Protein AF-A0A0C3MLR9-F1 (afdb_monomer_lite)

Structure (mmCIF, N/CA/C/O backbone):
data_AF-A0A0C3MLR9-F1
#
_entry.id   AF-A0A0C3MLR9-F1
#
loop_
_atom_site.group_PDB
_atom_site.id
_atom_site.type_symbol
_atom_site.label_atom_id
_atom_site.label_alt_id
_atom_site.label_comp_id
_atom_site.label_asym_id
_atom_site.label_entity_id
_atom_site.label_seq_id
_atom_site.pdbx_PDB_ins_code
_atom_site.Cartn_x
_atom_site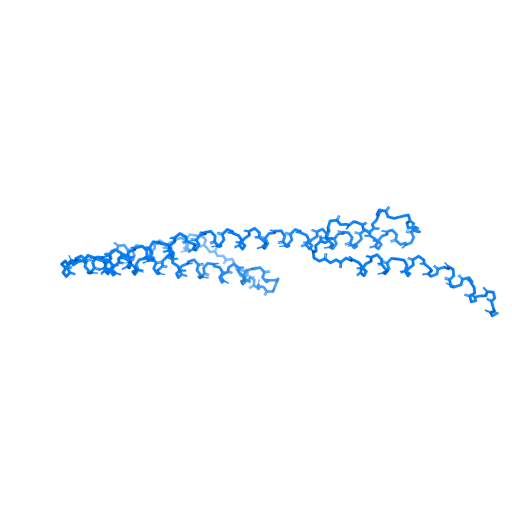.Cartn_y
_atom_site.Cartn_z
_atom_site.occupancy
_atom_site.B_iso_or_equiv
_atom_site.auth_seq_id
_atom_site.auth_comp_id
_atom_site.auth_asym_id
_atom_site.auth_atom_id
_atom_site.pdbx_PDB_model_num
ATOM 1 N N . VAL A 1 1 ? 28.354 -15.844 -48.750 1.00 67.31 1 VAL A N 1
ATOM 2 C CA . VAL A 1 1 ? 27.636 -16.551 -47.660 1.00 67.31 1 VAL A CA 1
ATOM 3 C C . VAL A 1 1 ? 28.394 -16.501 -46.331 1.00 67.31 1 VAL A C 1
ATOM 5 O O . VAL A 1 1 ? 27.843 -15.985 -45.369 1.00 67.31 1 VAL A O 1
ATOM 8 N N . ALA A 1 2 ? 29.658 -16.942 -46.254 1.00 75.38 2 ALA A N 1
ATOM 9 C CA . ALA A 1 2 ? 30.430 -16.886 -44.999 1.00 75.38 2 ALA A CA 1
ATOM 10 C C . ALA A 1 2 ? 30.696 -15.448 -44.490 1.00 75.38 2 ALA A C 1
ATOM 12 O O . ALA A 1 2 ? 30.505 -15.163 -43.311 1.00 75.38 2 ALA A O 1
ATOM 13 N N . MET A 1 3 ? 31.051 -14.516 -45.386 1.00 74.06 3 MET A N 1
ATOM 14 C CA . MET A 1 3 ? 31.247 -13.092 -45.051 1.00 74.06 3 MET A CA 1
ATOM 15 C C . MET A 1 3 ? 29.960 -12.401 -44.573 1.00 74.06 3 MET A C 1
ATOM 17 O O . MET A 1 3 ? 29.964 -11.715 -43.557 1.00 74.06 3 MET A O 1
ATOM 21 N N . SER A 1 4 ? 28.840 -12.634 -45.260 1.00 75.19 4 SER A N 1
ATOM 22 C CA . SER A 1 4 ? 27.525 -12.094 -44.889 1.00 75.19 4 SER A CA 1
ATOM 23 C C . SER A 1 4 ? 27.039 -12.629 -43.536 1.00 75.19 4 SER A C 1
ATOM 25 O O . SER A 1 4 ? 26.488 -11.876 -42.739 1.00 75.19 4 SER A O 1
ATOM 27 N N . TYR A 1 5 ? 27.322 -13.899 -43.230 1.00 81.12 5 TYR A N 1
ATOM 28 C CA . TYR A 1 5 ? 27.036 -14.493 -41.922 1.00 81.12 5 TYR A CA 1
ATOM 29 C C . TYR A 1 5 ? 27.886 -13.876 -40.797 1.00 81.12 5 TYR A C 1
ATOM 31 O O . TYR A 1 5 ? 27.368 -13.557 -39.728 1.00 81.12 5 TYR A O 1
ATOM 39 N N . GLY A 1 6 ? 29.183 -13.648 -41.039 1.00 82.44 6 GLY A N 1
ATOM 40 C CA . GLY A 1 6 ? 30.077 -13.003 -40.072 1.00 82.44 6 GLY A CA 1
ATOM 41 C C . GLY A 1 6 ? 29.679 -11.559 -39.743 1.00 82.44 6 GLY A C 1
ATOM 42 O O . GLY A 1 6 ? 29.707 -11.172 -38.575 1.00 82.44 6 GLY A O 1
ATOM 43 N N . ILE A 1 7 ? 29.254 -10.787 -40.749 1.00 81.44 7 ILE A N 1
ATOM 44 C CA . ILE A 1 7 ? 28.772 -9.405 -40.583 1.00 81.44 7 ILE A CA 1
ATOM 45 C C . ILE A 1 7 ? 27.466 -9.381 -39.784 1.00 81.44 7 ILE A C 1
ATOM 47 O O . ILE A 1 7 ? 27.381 -8.652 -38.798 1.00 81.44 7 ILE A O 1
ATOM 51 N N . ALA A 1 8 ? 26.493 -10.230 -40.132 1.00 81.06 8 ALA A N 1
ATOM 52 C CA . ALA A 1 8 ? 25.231 -10.331 -39.397 1.00 81.06 8 ALA A CA 1
ATOM 53 C C . ALA A 1 8 ? 25.457 -10.715 -37.924 1.00 81.06 8 ALA A C 1
ATOM 55 O O . ALA A 1 8 ? 24.941 -10.067 -37.017 1.00 81.06 8 ALA A O 1
ATOM 56 N N . ARG A 1 9 ? 26.312 -11.711 -37.659 1.00 79.94 9 ARG A N 1
ATOM 57 C CA . ARG A 1 9 ? 26.630 -12.151 -36.292 1.00 79.94 9 ARG A CA 1
ATOM 58 C C . ARG A 1 9 ? 27.325 -11.065 -35.465 1.00 79.94 9 ARG A C 1
ATOM 60 O O . ARG A 1 9 ? 27.100 -10.974 -34.261 1.00 79.94 9 ARG A O 1
ATOM 67 N N . LYS A 1 10 ? 28.172 -10.240 -36.087 1.00 79.81 10 LYS A N 1
ATOM 68 C CA . LYS A 1 10 ? 28.851 -9.126 -35.407 1.00 79.81 10 LYS A CA 1
ATOM 69 C C . LYS A 1 10 ? 27.899 -7.947 -35.171 1.00 79.81 10 LYS A C 1
ATOM 71 O O . LYS A 1 10 ? 27.951 -7.361 -34.094 1.00 79.81 10 LYS A O 1
ATOM 76 N N . GLY A 1 11 ? 27.011 -7.666 -36.127 1.00 80.44 11 GLY A N 1
ATOM 77 C CA . GLY A 1 11 ? 25.990 -6.618 -36.043 1.00 80.44 11 GLY A CA 1
ATOM 78 C C . GLY A 1 11 ? 24.882 -6.902 -35.025 1.00 80.44 11 GLY A C 1
ATOM 79 O O . GLY A 1 11 ? 24.402 -5.976 -34.389 1.00 80.44 11 GLY A O 1
ATOM 80 N N . LEU A 1 12 ? 24.531 -8.172 -34.794 1.00 86.00 12 LEU A N 1
ATOM 81 C CA . LEU A 1 12 ? 23.514 -8.568 -33.804 1.00 86.00 12 LEU A CA 1
ATOM 82 C C . LEU A 1 12 ? 24.062 -8.727 -32.374 1.00 86.00 12 LEU A C 1
ATOM 84 O O . LEU A 1 12 ? 23.295 -8.820 -31.418 1.00 86.00 12 LEU A O 1
ATOM 88 N N . ARG A 1 13 ? 25.388 -8.729 -32.190 1.00 86.62 13 ARG A N 1
ATOM 89 C CA . ARG A 1 13 ? 26.024 -8.894 -30.871 1.00 86.62 13 ARG A CA 1
ATOM 90 C C . ARG A 1 13 ? 25.585 -7.853 -29.819 1.00 86.62 13 ARG A C 1
ATOM 92 O O . ARG A 1 13 ? 25.466 -8.240 -28.657 1.00 86.62 13 ARG A O 1
ATOM 99 N N . PRO A 1 14 ? 25.368 -6.562 -30.148 1.00 85.94 14 PRO A N 1
ATOM 100 C CA . PRO A 1 14 ? 24.825 -5.586 -29.202 1.00 85.94 14 PRO A CA 1
ATOM 101 C C . PRO A 1 14 ? 23.417 -5.944 -28.706 1.00 85.94 14 PRO A C 1
ATOM 103 O O . PRO A 1 14 ? 23.148 -5.775 -27.526 1.00 85.94 14 PRO A O 1
ATOM 106 N N . ILE A 1 15 ? 22.565 -6.531 -29.553 1.00 87.69 15 ILE A N 1
ATOM 107 C CA . ILE A 1 15 ? 21.215 -6.970 -29.160 1.00 87.69 15 ILE A CA 1
ATOM 108 C C . ILE A 1 15 ? 21.293 -8.125 -28.158 1.00 87.69 15 ILE A C 1
ATOM 110 O O . ILE 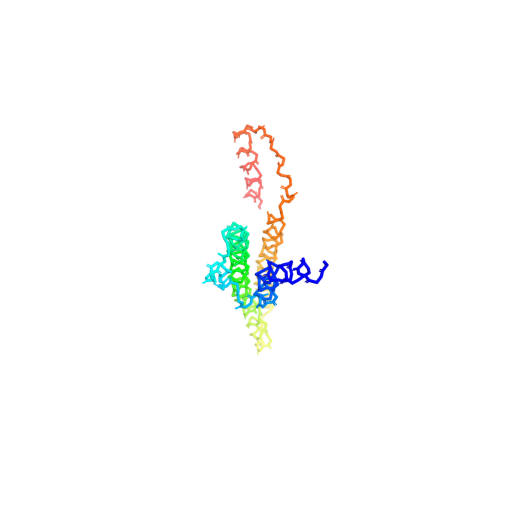A 1 15 ? 20.609 -8.106 -27.141 1.00 87.69 15 ILE A O 1
ATOM 114 N N . SER A 1 16 ? 22.166 -9.109 -28.391 1.00 87.19 16 SER A N 1
ATOM 115 C CA . SER A 1 16 ? 22.366 -10.201 -27.426 1.00 87.19 16 SER A CA 1
ATOM 116 C C . SER A 1 16 ? 22.911 -9.706 -26.084 1.00 87.19 16 SER A C 1
ATOM 118 O O . SER A 1 16 ? 22.568 -10.266 -25.049 1.00 87.19 16 SER A O 1
ATOM 120 N N . ARG A 1 17 ? 23.746 -8.655 -26.086 1.00 87.88 17 ARG A N 1
ATOM 121 C CA . ARG A 1 17 ? 24.213 -8.011 -24.849 1.00 87.88 17 ARG A CA 1
ATOM 122 C C . ARG A 1 17 ? 23.079 -7.299 -24.124 1.00 87.88 17 ARG A C 1
ATOM 124 O O . ARG A 1 17 ? 22.934 -7.497 -22.927 1.00 87.88 17 ARG A O 1
ATOM 131 N N . LEU A 1 18 ? 22.260 -6.543 -24.849 1.00 87.44 18 LEU A N 1
ATOM 132 C CA . LEU A 1 18 ? 21.084 -5.880 -24.293 1.00 87.44 18 LEU A CA 1
ATOM 133 C C . LEU A 1 18 ? 20.136 -6.893 -23.634 1.00 87.44 18 LEU A C 1
ATOM 135 O O . LEU A 1 18 ? 19.738 -6.703 -22.491 1.00 87.44 18 LEU A O 1
ATOM 139 N N . ALA A 1 19 ? 19.863 -8.011 -24.312 1.00 86.88 19 ALA A N 1
ATOM 140 C CA . ALA A 1 19 ? 19.062 -9.101 -23.760 1.00 86.88 19 ALA A CA 1
ATOM 141 C C . ALA A 1 19 ? 19.687 -9.707 -22.491 1.00 86.88 19 ALA A C 1
ATOM 143 O O . ALA A 1 19 ? 18.976 -9.958 -21.529 1.00 86.88 19 ALA A O 1
ATOM 144 N N . ALA A 1 20 ? 21.010 -9.896 -22.453 1.00 87.44 20 ALA A N 1
ATOM 145 C CA . ALA A 1 20 ? 21.700 -10.427 -21.276 1.00 87.44 20 ALA A CA 1
ATOM 146 C C . ALA A 1 20 ? 21.709 -9.455 -20.083 1.00 87.44 20 ALA A C 1
ATOM 148 O O . ALA A 1 20 ? 21.706 -9.904 -18.940 1.00 87.44 20 ALA A O 1
ATOM 149 N N . VAL A 1 21 ? 21.739 -8.141 -20.329 1.00 85.88 21 VAL A N 1
ATOM 150 C CA . VAL A 1 21 ? 21.560 -7.125 -19.276 1.00 85.88 21 VAL A CA 1
ATOM 151 C C . VAL A 1 21 ? 20.127 -7.178 -18.753 1.00 85.88 21 VAL A C 1
ATOM 153 O O . VAL A 1 21 ? 19.921 -7.177 -17.546 1.00 85.88 21 VAL A O 1
ATOM 156 N N . MET A 1 22 ? 19.144 -7.295 -19.650 1.00 84.19 22 MET A N 1
ATOM 157 C CA . MET A 1 22 ? 17.733 -7.396 -19.272 1.00 84.19 22 MET A CA 1
ATOM 158 C C . MET A 1 22 ? 17.412 -8.660 -18.474 1.00 84.19 22 MET A C 1
ATOM 160 O O . MET A 1 22 ? 16.641 -8.587 -17.527 1.00 84.19 22 MET A O 1
ATOM 164 N N . ASP A 1 23 ? 18.028 -9.792 -18.810 1.00 85.25 23 ASP A N 1
ATOM 165 C CA . ASP A 1 23 ? 17.851 -11.072 -18.108 1.00 85.25 23 ASP A CA 1
ATOM 166 C C . ASP A 1 23 ? 18.373 -11.040 -16.657 1.00 85.25 23 ASP A C 1
ATOM 168 O O . ASP A 1 23 ? 17.979 -11.846 -15.821 1.00 85.25 23 ASP A O 1
ATOM 172 N N . GLN A 1 24 ? 19.247 -10.081 -16.333 1.00 82.06 24 GLN A N 1
ATOM 173 C CA . GLN A 1 24 ? 19.772 -9.875 -14.979 1.00 82.06 24 GLN A CA 1
ATOM 174 C C . GLN A 1 24 ? 18.916 -8.927 -14.129 1.00 82.06 24 GLN A C 1
ATOM 176 O O . GLN A 1 24 ? 19.221 -8.737 -12.947 1.00 82.06 24 GLN A O 1
ATOM 181 N N . LEU A 1 25 ? 17.893 -8.301 -14.719 1.00 81.31 25 LEU A N 1
ATOM 182 C CA . LEU A 1 25 ? 16.987 -7.410 -14.006 1.00 81.31 25 LEU A CA 1
ATOM 183 C C . LEU A 1 25 ? 15.972 -8.246 -13.226 1.00 81.31 25 LEU A C 1
ATOM 185 O O . LEU A 1 25 ? 15.196 -9.011 -13.794 1.00 81.31 25 LEU A O 1
ATOM 189 N N . ASP A 1 26 ? 15.951 -8.056 -11.913 1.00 78.88 26 ASP A N 1
ATOM 190 C CA . ASP A 1 26 ? 14.956 -8.624 -11.014 1.00 78.88 26 ASP A CA 1
ATOM 191 C C . ASP A 1 26 ? 14.342 -7.521 -10.136 1.00 78.88 26 ASP A C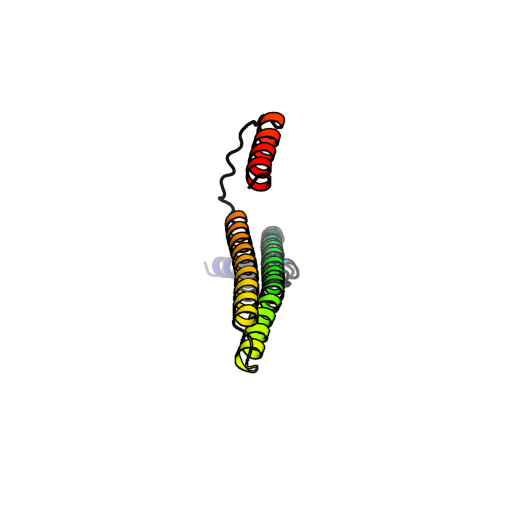 1
ATOM 193 O O . ASP A 1 26 ? 14.760 -6.361 -10.165 1.00 78.88 26 ASP A O 1
ATOM 197 N N . VAL A 1 27 ? 13.350 -7.887 -9.319 1.00 71.44 27 VAL A N 1
ATOM 198 C CA . VAL A 1 27 ? 12.685 -6.973 -8.369 1.00 71.44 27 VAL A CA 1
ATOM 199 C C . VAL A 1 27 ? 13.671 -6.306 -7.394 1.00 71.44 27 VAL A C 1
ATOM 201 O O . VAL A 1 27 ? 13.382 -5.239 -6.863 1.00 71.44 27 VAL A O 1
ATOM 204 N N . HIS A 1 28 ? 14.846 -6.896 -7.169 1.00 74.12 28 HIS A N 1
ATOM 205 C CA . HIS A 1 28 ? 15.851 -6.410 -6.222 1.00 74.12 28 HIS A CA 1
ATOM 206 C C . HIS A 1 28 ? 16.895 -5.507 -6.907 1.00 74.12 28 HIS A C 1
ATOM 208 O O . HIS A 1 28 ? 17.703 -4.873 -6.229 1.00 74.12 28 HIS A O 1
ATOM 214 N N . ARG A 1 29 ? 16.878 -5.428 -8.245 1.00 78.00 29 ARG A N 1
ATOM 215 C CA . ARG A 1 29 ? 17.838 -4.698 -9.091 1.00 78.00 29 ARG A CA 1
ATOM 216 C C . ARG A 1 29 ? 17.169 -3.707 -10.042 1.00 78.00 29 ARG A C 1
ATOM 218 O O . ARG A 1 29 ? 17.738 -3.348 -11.069 1.00 78.00 29 ARG A O 1
ATOM 225 N N . LEU A 1 30 ? 15.987 -3.214 -9.684 1.00 79.88 30 LEU A N 1
ATOM 226 C CA . LEU A 1 30 ? 15.247 -2.229 -10.483 1.00 79.88 30 LEU A CA 1
ATOM 227 C C . LEU A 1 30 ? 15.935 -0.865 -10.580 1.00 79.88 30 LEU A C 1
ATOM 229 O O . LEU A 1 30 ? 15.602 -0.088 -11.470 1.00 79.88 30 LEU A O 1
ATOM 233 N N . SER A 1 31 ? 16.897 -0.580 -9.702 1.00 79.25 31 SER A N 1
ATOM 234 C CA . SER A 1 31 ? 17.710 0.639 -9.729 1.00 79.25 31 SER A CA 1
ATOM 235 C C . SER A 1 31 ? 18.805 0.613 -10.798 1.00 79.25 31 SER A C 1
ATOM 237 O O . SER A 1 31 ? 19.326 1.670 -11.151 1.00 79.25 31 SER A O 1
ATOM 239 N N . HIS A 1 32 ? 19.142 -0.561 -11.347 1.00 81.50 32 HIS A N 1
ATOM 240 C CA . HIS A 1 32 ? 20.102 -0.661 -12.441 1.00 81.50 32 HIS A CA 1
ATOM 241 C C . HIS A 1 32 ? 19.524 -0.006 -13.700 1.00 81.50 32 HIS A C 1
ATOM 243 O O . HIS A 1 32 ? 18.343 -0.176 -14.017 1.00 81.50 32 HIS A O 1
ATOM 249 N N . ARG A 1 33 ? 20.349 0.745 -14.431 1.00 83.94 33 ARG A N 1
ATOM 250 C CA . ARG A 1 33 ? 19.940 1.411 -15.671 1.00 83.94 33 ARG A CA 1
ATOM 251 C C . ARG A 1 33 ? 20.608 0.743 -16.862 1.00 83.94 33 ARG A C 1
ATOM 253 O O . ARG A 1 33 ? 21.814 0.521 -16.891 1.00 83.94 33 ARG A O 1
ATOM 260 N N . VAL A 1 34 ? 19.802 0.378 -17.848 1.00 84.31 34 VAL A N 1
ATOM 261 C CA . VAL A 1 34 ? 20.237 -0.274 -19.081 1.00 84.31 34 VAL A CA 1
ATOM 262 C C . VAL A 1 34 ? 21.091 0.686 -19.907 1.00 84.31 34 VAL A C 1
ATOM 264 O O . VAL A 1 34 ? 22.047 0.249 -20.540 1.00 84.31 34 VAL A O 1
ATOM 267 N N . ASN A 1 35 ? 20.807 1.992 -19.879 1.00 82.81 35 ASN A N 1
ATOM 268 C CA . ASN A 1 35 ? 21.528 2.992 -20.670 1.00 82.81 35 ASN A CA 1
ATOM 269 C C . ASN A 1 35 ? 22.911 3.403 -20.109 1.00 82.81 35 ASN A C 1
ATOM 271 O O . ASN A 1 35 ? 23.538 4.310 -20.649 1.00 82.81 35 ASN A O 1
ATOM 275 N N . GLU A 1 36 ? 23.411 2.761 -19.047 1.00 80.69 36 GLU A N 1
ATOM 276 C CA . GLU A 1 36 ? 24.781 2.987 -18.547 1.00 80.69 36 GLU A CA 1
ATOM 277 C C . GLU A 1 36 ? 25.858 2.343 -19.440 1.00 80.69 36 GLU A C 1
ATOM 279 O O . GLU A 1 36 ? 27.026 2.732 -19.402 1.00 80.69 36 GLU A O 1
ATOM 284 N N . GLU A 1 37 ? 25.474 1.384 -20.285 1.00 80.69 37 GLU A N 1
ATOM 285 C CA . GLU A 1 37 ? 26.369 0.754 -21.256 1.00 80.69 37 GLU A CA 1
ATOM 286 C C . GLU A 1 37 ? 26.468 1.548 -22.576 1.00 80.69 37 GLU A C 1
ATOM 288 O O . GLU A 1 37 ? 25.494 2.154 -23.031 1.00 80.69 37 GLU A O 1
ATOM 293 N N . PRO A 1 38 ? 27.630 1.523 -23.260 1.00 84.50 38 PRO A N 1
ATOM 294 C CA . PRO A 1 38 ? 27.803 2.183 -24.550 1.00 84.50 38 PRO A CA 1
ATOM 295 C C . PRO A 1 38 ? 27.081 1.407 -25.664 1.00 84.50 38 PRO A C 1
ATOM 297 O O . PRO A 1 38 ? 27.640 0.500 -26.297 1.00 84.50 38 PRO A O 1
ATOM 300 N N . TRP A 1 39 ? 25.825 1.778 -25.915 1.00 87.88 39 TRP A N 1
ATOM 301 C CA . TRP A 1 39 ? 25.004 1.217 -26.986 1.00 87.88 39 TRP A CA 1
ATOM 302 C C . TRP A 1 39 ? 25.222 1.928 -28.331 1.00 87.88 39 TRP A C 1
ATOM 304 O O . TRP A 1 39 ? 25.425 3.146 -28.359 1.00 87.88 39 TRP A O 1
ATOM 314 N N . PRO A 1 40 ? 25.132 1.194 -29.459 1.00 90.06 40 PRO A N 1
ATOM 315 C CA . PRO A 1 40 ? 24.954 1.798 -30.779 1.00 90.06 40 PRO A CA 1
ATOM 316 C C . PRO A 1 40 ? 23.773 2.775 -30.789 1.00 90.06 40 PRO A C 1
ATOM 318 O O . PRO A 1 40 ? 22.799 2.561 -30.064 1.00 90.06 40 PRO A O 1
ATOM 321 N N . GLU A 1 41 ? 23.848 3.811 -31.624 1.00 89.12 41 GLU A N 1
ATOM 322 C CA . GLU A 1 41 ? 22.841 4.879 -31.717 1.00 89.12 41 GLU A CA 1
ATOM 323 C C . GLU A 1 41 ? 21.426 4.322 -31.936 1.00 89.12 41 GLU A C 1
ATOM 325 O O . GLU A 1 41 ? 20.463 4.793 -31.338 1.00 89.12 41 GLU A O 1
ATOM 330 N N . GLU A 1 42 ? 21.305 3.231 -32.691 1.00 89.25 42 GLU A N 1
ATOM 331 C CA . GLU A 1 42 ? 20.034 2.572 -32.991 1.00 89.25 42 GLU A CA 1
ATOM 332 C C . GLU A 1 42 ? 19.397 1.882 -31.772 1.00 89.25 42 GLU A C 1
ATOM 334 O O . GLU A 1 42 ? 18.183 1.677 -31.745 1.00 89.25 42 GLU A O 1
ATOM 339 N N . LEU A 1 43 ? 20.192 1.508 -30.762 1.00 90.19 43 LEU A N 1
ATOM 340 C CA . LEU A 1 43 ? 19.718 0.831 -29.547 1.00 90.19 43 LEU A CA 1
ATOM 341 C C . LEU A 1 43 ? 19.518 1.779 -28.359 1.00 90.19 43 LEU A C 1
ATOM 343 O O . LEU A 1 43 ? 18.844 1.399 -27.401 1.00 90.19 43 LEU A O 1
ATOM 347 N N . GLN A 1 44 ? 20.040 3.007 -28.414 1.00 90.00 44 GLN A N 1
ATOM 348 C CA . GLN A 1 44 ? 19.866 3.993 -27.340 1.00 90.00 44 GLN A CA 1
ATOM 349 C C . GLN A 1 44 ? 18.387 4.302 -27.032 1.00 90.00 44 GLN A C 1
ATOM 351 O O . GLN A 1 44 ? 18.027 4.277 -25.853 1.00 90.00 44 GLN A O 1
ATOM 356 N N . PRO A 1 45 ? 17.490 4.509 -28.024 1.00 91.94 45 PRO A N 1
ATOM 357 C CA . PRO A 1 45 ? 16.070 4.732 -27.739 1.00 91.94 45 PRO A CA 1
ATOM 358 C C . PRO A 1 45 ? 15.416 3.547 -27.019 1.00 91.94 45 PRO A C 1
ATOM 360 O O . PRO A 1 45 ? 14.548 3.732 -26.167 1.00 91.94 45 PRO A O 1
ATOM 363 N N . LEU A 1 46 ? 15.845 2.319 -27.336 1.00 90.25 46 LEU A N 1
ATOM 364 C CA . LEU A 1 46 ? 15.338 1.113 -26.687 1.00 90.25 46 LEU A CA 1
ATOM 365 C C . LEU A 1 46 ? 15.807 1.044 -25.229 1.00 90.25 46 LEU A C 1
ATOM 367 O O . LEU A 1 46 ? 14.981 0.830 -24.347 1.00 90.25 46 LEU A O 1
ATOM 371 N N . ALA A 1 47 ? 17.094 1.287 -24.965 1.00 90.00 47 ALA A N 1
ATOM 372 C CA . ALA A 1 47 ? 17.628 1.345 -23.603 1.00 90.00 47 ALA A CA 1
ATOM 373 C C . ALA A 1 47 ? 16.881 2.383 -22.741 1.00 90.00 47 ALA A C 1
ATOM 375 O O . ALA A 1 47 ? 16.447 2.066 -21.636 1.00 90.00 47 ALA A O 1
ATOM 376 N N . GLN A 1 48 ? 16.625 3.578 -23.285 1.00 91.56 48 GLN A N 1
ATOM 377 C CA . GLN A 1 48 ? 15.853 4.630 -22.609 1.00 91.56 48 GLN A CA 1
ATOM 378 C C . GLN A 1 48 ? 14.402 4.214 -22.318 1.00 91.56 48 GLN A C 1
ATOM 380 O O . GLN A 1 48 ? 13.884 4.478 -21.232 1.00 91.56 48 GLN A O 1
ATOM 385 N N . MET A 1 49 ? 13.736 3.544 -23.265 1.00 91.62 49 MET A N 1
ATOM 386 C CA . MET A 1 49 ? 12.377 3.024 -23.071 1.00 91.62 49 MET A CA 1
ATOM 387 C C . MET A 1 49 ? 12.321 2.030 -21.903 1.00 91.62 49 MET A C 1
ATOM 389 O O . MET A 1 49 ? 11.403 2.086 -21.080 1.00 91.62 49 MET A O 1
ATOM 393 N N . PHE A 1 50 ? 13.312 1.139 -21.818 1.00 90.00 50 PHE A N 1
ATOM 394 C CA . PHE A 1 50 ? 13.427 0.167 -20.734 1.00 90.00 50 PHE A CA 1
ATOM 395 C C . PHE A 1 50 ? 13.707 0.828 -19.391 1.00 90.00 50 PHE A C 1
ATOM 397 O O . PHE A 1 50 ? 13.030 0.502 -18.421 1.00 90.00 50 PHE A O 1
ATOM 404 N N . ASP A 1 51 ? 14.602 1.811 -19.334 1.00 90.88 51 ASP A N 1
ATOM 405 C CA . ASP A 1 51 ? 14.838 2.578 -18.107 1.00 90.88 51 ASP A CA 1
ATOM 406 C C . ASP A 1 51 ? 13.570 3.302 -17.635 1.00 90.88 51 ASP A C 1
ATOM 408 O O . ASP A 1 51 ? 13.274 3.337 -16.439 1.00 90.88 51 ASP A O 1
ATOM 412 N N . GLY A 1 52 ? 12.756 3.812 -18.564 1.00 92.12 52 GLY A N 1
ATOM 413 C CA . GLY A 1 52 ? 11.448 4.382 -18.244 1.00 92.12 52 GLY A CA 1
ATOM 414 C C . GLY A 1 52 ? 10.433 3.349 -17.733 1.00 92.12 52 GLY A C 1
ATOM 415 O O . GLY A 1 52 ? 9.576 3.681 -16.912 1.00 92.12 52 GLY A O 1
ATOM 416 N N . LEU A 1 53 ? 10.485 2.098 -18.201 1.00 90.56 53 LEU A N 1
ATOM 417 C CA . LEU A 1 53 ? 9.675 0.999 -17.655 1.00 90.56 53 LEU A CA 1
ATOM 418 C C . LEU A 1 53 ? 10.151 0.595 -16.254 1.00 90.56 53 LEU A C 1
ATOM 420 O O . LEU A 1 53 ? 9.322 0.495 -15.352 1.00 90.56 53 LEU A O 1
ATOM 424 N N . LEU A 1 54 ? 11.462 0.442 -16.056 1.00 90.50 54 LEU A N 1
ATOM 425 C CA . LEU A 1 54 ? 12.063 0.136 -14.755 1.00 90.50 54 LEU A CA 1
ATOM 426 C C . LEU A 1 54 ? 11.745 1.214 -13.724 1.00 90.50 54 LEU A C 1
ATOM 428 O O . LEU A 1 54 ? 11.299 0.886 -12.633 1.00 90.50 54 LEU A O 1
ATOM 432 N N . SER A 1 55 ? 11.864 2.490 -14.096 1.00 90.75 55 SER A N 1
ATOM 433 C CA . SER A 1 55 ? 11.525 3.611 -13.209 1.00 90.75 55 SER A CA 1
ATOM 434 C C . SER A 1 55 ? 10.059 3.568 -12.768 1.00 90.75 55 SER A C 1
ATOM 436 O O . SER A 1 55 ? 9.746 3.801 -11.603 1.00 90.75 55 SER A O 1
ATOM 438 N N . ARG A 1 56 ? 9.138 3.240 -13.685 1.00 88.75 56 ARG A N 1
ATOM 439 C CA . ARG A 1 56 ? 7.714 3.085 -13.348 1.00 88.75 56 ARG A CA 1
ATOM 440 C C . ARG A 1 56 ? 7.484 1.902 -12.408 1.00 88.75 56 ARG A C 1
ATOM 442 O O . ARG A 1 56 ? 6.741 2.045 -11.442 1.00 88.75 56 ARG A O 1
ATOM 449 N N . LEU A 1 57 ? 8.143 0.770 -12.659 1.00 89.25 57 LEU A N 1
ATOM 450 C CA . LEU A 1 57 ? 8.049 -0.415 -11.808 1.00 89.25 57 LEU A CA 1
ATOM 451 C C . LEU A 1 57 ? 8.611 -0.152 -10.402 1.00 89.25 57 LEU A C 1
ATOM 453 O O . LEU A 1 57 ? 7.987 -0.533 -9.418 1.00 89.25 57 LEU A O 1
ATOM 457 N N . GLU A 1 58 ? 9.750 0.534 -10.308 1.00 88.38 58 GLU A N 1
ATOM 458 C CA . GLU A 1 58 ? 10.403 0.917 -9.053 1.00 88.38 58 GLU A CA 1
ATOM 459 C C . GLU A 1 58 ? 9.486 1.801 -8.199 1.00 88.38 58 GLU A C 1
ATOM 461 O O . GLU A 1 58 ? 9.275 1.518 -7.019 1.00 88.38 58 GLU A O 1
ATOM 466 N N . VAL A 1 59 ? 8.857 2.814 -8.807 1.00 88.69 59 VAL A N 1
ATOM 467 C CA . VAL A 1 59 ? 7.873 3.669 -8.124 1.00 88.69 59 VAL A CA 1
ATOM 468 C C . VAL A 1 59 ? 6.668 2.858 -7.641 1.00 88.69 59 VAL A C 1
ATOM 470 O O . VAL A 1 59 ? 6.262 3.007 -6.488 1.00 88.69 59 VAL A O 1
ATOM 473 N N . SER A 1 60 ? 6.097 1.996 -8.486 1.00 86.12 60 SER A N 1
ATOM 474 C CA . SER A 1 60 ? 4.955 1.154 -8.104 1.00 86.12 60 SER A CA 1
ATOM 475 C C . SER A 1 60 ? 5.300 0.189 -6.968 1.00 86.12 60 SER A C 1
ATOM 477 O O . SER A 1 60 ? 4.543 0.080 -6.005 1.00 86.12 60 SER A O 1
ATOM 479 N N . PHE A 1 61 ? 6.455 -0.474 -7.036 1.00 86.88 61 PHE A N 1
ATOM 480 C CA . PHE A 1 61 ? 6.891 -1.416 -6.008 1.00 86.88 61 PHE A CA 1
ATOM 481 C C . PHE A 1 61 ? 7.205 -0.714 -4.682 1.00 86.88 61 PHE A C 1
ATOM 483 O O . PHE A 1 61 ? 6.799 -1.190 -3.624 1.00 86.88 61 PHE A O 1
ATOM 490 N N . SER A 1 62 ? 7.873 0.443 -4.727 1.00 87.38 62 SER A N 1
ATOM 491 C CA . SER A 1 62 ? 8.156 1.246 -3.534 1.00 87.38 62 SER A CA 1
ATOM 492 C C . SER A 1 62 ? 6.870 1.676 -2.825 1.00 87.38 62 SER A C 1
ATOM 494 O O . SER A 1 62 ? 6.766 1.503 -1.611 1.00 87.38 62 SER A O 1
ATOM 496 N N . ARG A 1 63 ? 5.866 2.149 -3.577 1.00 85.75 63 ARG A N 1
ATOM 497 C CA . ARG A 1 63 ? 4.549 2.505 -3.025 1.00 85.75 63 ARG A CA 1
ATOM 498 C C . ARG A 1 63 ? 3.862 1.308 -2.381 1.00 85.75 63 ARG A C 1
ATOM 500 O O . ARG A 1 63 ? 3.421 1.417 -1.243 1.00 85.75 63 ARG A O 1
ATOM 507 N N . LEU A 1 64 ? 3.831 0.164 -3.067 1.00 85.06 64 LEU A N 1
ATOM 508 C CA . LEU A 1 64 ? 3.231 -1.061 -2.538 1.00 85.06 64 LEU A CA 1
ATOM 509 C C . LEU A 1 64 ? 3.930 -1.537 -1.257 1.00 85.06 64 LEU A C 1
ATOM 511 O O . LEU A 1 64 ? 3.267 -1.941 -0.301 1.00 85.06 64 LEU A O 1
ATOM 515 N N . SER A 1 65 ? 5.263 -1.480 -1.221 1.00 87.25 65 SER A N 1
ATOM 516 C CA . SER A 1 65 ? 6.046 -1.877 -0.050 1.00 87.25 65 SER A CA 1
ATOM 517 C C . SER A 1 65 ? 5.809 -0.945 1.136 1.00 87.25 65 SER A C 1
ATOM 519 O O . SER A 1 65 ? 5.678 -1.432 2.258 1.00 87.25 65 SER A O 1
ATOM 521 N N . GLN A 1 66 ? 5.763 0.370 0.906 1.00 87.88 66 GLN A N 1
ATOM 522 C CA . GLN A 1 66 ? 5.482 1.348 1.955 1.00 87.88 66 GLN A CA 1
ATOM 523 C C . GLN A 1 66 ? 4.061 1.165 2.491 1.00 87.88 66 GLN A C 1
ATOM 525 O O . GLN A 1 66 ? 3.881 0.983 3.688 1.00 87.88 66 GLN A O 1
ATOM 530 N N . PHE A 1 67 ? 3.077 1.082 1.596 1.00 85.12 67 PHE A N 1
ATOM 531 C CA . PHE A 1 67 ? 1.686 0.825 1.951 1.00 85.12 67 PHE A CA 1
ATOM 532 C C . PHE A 1 67 ? 1.523 -0.462 2.772 1.00 85.12 67 PHE A C 1
ATOM 534 O O . PHE A 1 67 ? 0.886 -0.457 3.821 1.00 85.12 67 PHE A O 1
ATOM 541 N N . SER A 1 68 ? 2.166 -1.557 2.355 1.00 86.69 68 SER A N 1
ATOM 542 C CA . SER A 1 68 ? 2.148 -2.824 3.101 1.00 86.69 68 SER A CA 1
ATOM 543 C C . SER A 1 68 ? 2.744 -2.687 4.507 1.00 86.69 68 SER A C 1
ATOM 545 O O . SER A 1 68 ? 2.240 -3.293 5.453 1.00 86.69 68 SER A O 1
ATOM 547 N N . ALA A 1 69 ? 3.818 -1.906 4.656 1.00 89.06 69 ALA A N 1
ATOM 548 C CA . ALA A 1 69 ? 4.447 -1.657 5.949 1.00 89.06 69 ALA A CA 1
ATOM 549 C C . ALA A 1 69 ? 3.554 -0.809 6.868 1.00 89.06 69 ALA A C 1
ATOM 551 O O . ALA A 1 69 ? 3.431 -1.135 8.051 1.00 89.06 69 ALA A O 1
ATOM 552 N N . ASP A 1 70 ? 2.908 0.218 6.314 1.00 88.62 70 ASP A N 1
ATOM 553 C CA . ASP A 1 70 ? 1.991 1.099 7.038 1.00 88.62 70 ASP A CA 1
ATOM 554 C C . ASP A 1 70 ? 0.782 0.301 7.552 1.00 88.62 70 ASP A C 1
ATOM 556 O O . ASP A 1 70 ? 0.494 0.320 8.746 1.00 88.62 70 ASP A O 1
ATOM 560 N N . ILE A 1 71 ? 0.163 -0.532 6.706 1.00 88.81 71 ILE A N 1
ATOM 561 C CA . ILE A 1 71 ? -0.932 -1.436 7.107 1.00 88.81 71 ILE A CA 1
ATOM 562 C C . ILE A 1 71 ? -0.503 -2.378 8.220 1.00 88.81 71 ILE A C 1
ATOM 564 O O . ILE A 1 71 ? -1.224 -2.570 9.196 1.00 88.81 71 ILE A O 1
ATOM 568 N N . ALA A 1 72 ? 0.664 -3.007 8.074 1.00 89.31 72 ALA A N 1
ATOM 569 C CA . ALA A 1 72 ? 1.145 -3.947 9.073 1.00 89.31 72 ALA A CA 1
ATOM 570 C C . ALA A 1 72 ? 1.351 -3.267 10.437 1.00 89.31 72 ALA A C 1
ATOM 572 O O . ALA A 1 72 ? 1.177 -3.917 11.470 1.00 89.31 72 ALA A O 1
ATOM 573 N N . HIS A 1 73 ? 1.715 -1.982 10.453 1.00 91.81 73 HIS A N 1
ATOM 574 C CA . HIS A 1 73 ? 1.792 -1.184 11.674 1.00 91.81 73 HIS A CA 1
ATOM 575 C C . HIS A 1 73 ? 0.408 -0.852 12.232 1.00 91.81 73 HIS A C 1
ATOM 577 O O . HIS A 1 73 ? 0.155 -1.122 13.407 1.00 91.81 73 HIS A O 1
ATOM 583 N N . GLU A 1 74 ? -0.484 -0.329 11.393 1.00 89.94 74 GLU A N 1
ATOM 584 C CA . GLU A 1 74 ? -1.832 0.078 11.797 1.00 89.94 74 GLU A CA 1
ATOM 585 C C . GLU A 1 74 ? -2.665 -1.103 12.308 1.00 89.94 74 GLU A C 1
ATOM 587 O O . GLU A 1 74 ? -3.361 -0.962 13.303 1.00 89.94 74 GLU A O 1
ATOM 592 N N . LEU A 1 75 ? -2.524 -2.302 11.728 1.00 91.50 75 LEU A N 1
ATOM 593 C CA . LEU A 1 75 ? -3.195 -3.521 12.204 1.00 91.50 75 LEU A CA 1
ATOM 594 C C . LEU A 1 75 ? -2.573 -4.102 13.481 1.00 91.50 75 LEU A C 1
ATOM 596 O O . LEU A 1 75 ? -3.237 -4.814 14.235 1.00 91.50 75 LEU A O 1
ATOM 600 N N . ARG A 1 76 ? -1.289 -3.846 13.748 1.00 91.88 76 ARG A N 1
ATOM 601 C CA . ARG A 1 76 ? -0.597 -4.421 14.911 1.00 91.88 76 ARG A CA 1
ATOM 602 C C . ARG A 1 76 ? -1.142 -3.856 16.222 1.00 91.88 76 ARG A C 1
ATOM 604 O O . ARG A 1 76 ? -1.335 -4.613 17.170 1.00 91.88 76 ARG A O 1
ATOM 611 N N . THR A 1 77 ? -1.385 -2.552 16.278 1.00 92.38 77 THR A N 1
ATOM 612 C CA . THR A 1 77 ? -1.921 -1.860 17.459 1.00 92.38 77 THR A CA 1
ATOM 613 C C . THR A 1 77 ? -3.262 -2.431 17.951 1.00 92.38 77 THR A C 1
ATOM 615 O O . THR A 1 77 ? -3.303 -2.888 19.095 1.00 92.38 77 THR A O 1
ATOM 618 N N . PRO A 1 78 ? -4.331 -2.491 17.133 1.00 89.94 78 PRO A N 1
ATOM 619 C CA . PRO A 1 78 ? -5.635 -3.004 17.551 1.00 89.94 78 PRO A CA 1
ATOM 620 C C . PRO A 1 78 ? -5.580 -4.486 17.941 1.00 89.94 78 PRO A C 1
ATOM 622 O O . PRO A 1 78 ? -6.175 -4.896 18.935 1.00 89.94 78 PRO A O 1
ATOM 625 N N . LEU A 1 79 ? -4.763 -5.292 17.251 1.00 93.38 79 LEU A N 1
ATOM 626 C CA . LEU A 1 79 ? -4.530 -6.688 17.634 1.00 93.38 79 LEU A CA 1
ATOM 627 C C . LEU A 1 79 ? -3.847 -6.821 19.004 1.00 93.38 79 LEU A C 1
ATOM 629 O O . LEU A 1 79 ? -4.172 -7.729 19.771 1.00 93.38 79 LEU A O 1
ATOM 633 N N . HIS A 1 80 ? -2.904 -5.933 19.332 1.00 94.19 80 HIS A N 1
ATOM 634 C CA . HIS A 1 80 ? -2.293 -5.902 20.662 1.00 94.19 80 HIS A CA 1
ATOM 635 C C . HIS A 1 80 ? -3.281 -5.474 21.748 1.00 94.19 80 HIS A C 1
ATOM 637 O O . HIS A 1 80 ? -3.225 -6.039 22.841 1.00 94.19 80 HIS A O 1
ATOM 643 N N . ILE A 1 81 ? -4.173 -4.522 21.457 1.00 90.56 81 ILE A N 1
ATOM 644 C CA . ILE A 1 81 ? -5.234 -4.088 22.378 1.00 90.56 81 ILE A CA 1
ATOM 645 C C . ILE A 1 81 ? -6.175 -5.257 22.667 1.00 90.56 81 ILE A C 1
ATOM 647 O O . ILE A 1 81 ? -6.276 -5.669 23.821 1.00 90.56 81 ILE A O 1
ATOM 651 N N . LEU A 1 82 ? -6.748 -5.872 21.627 1.00 93.88 82 LEU A N 1
ATOM 652 C CA . LEU A 1 82 ? -7.635 -7.036 21.747 1.00 93.88 82 LEU A CA 1
ATOM 653 C C . LEU A 1 82 ? -7.000 -8.164 22.564 1.00 93.88 82 LEU A C 1
ATOM 655 O O . LEU A 1 82 ? -7.625 -8.750 23.450 1.00 93.88 82 LEU A O 1
ATOM 659 N N . ARG A 1 83 ? -5.726 -8.464 22.290 1.00 93.19 83 ARG A N 1
ATOM 660 C CA . ARG A 1 83 ? -4.991 -9.489 23.029 1.00 93.19 83 ARG A CA 1
ATOM 661 C C . ARG A 1 83 ? -4.785 -9.105 24.497 1.00 93.19 83 ARG A C 1
ATOM 663 O O . ARG A 1 83 ? -4.978 -9.950 25.368 1.00 93.19 83 ARG A O 1
ATOM 670 N N . GLY A 1 84 ? -4.387 -7.865 24.772 1.00 91.25 84 GLY A N 1
ATOM 671 C CA . GLY A 1 84 ? -4.166 -7.376 26.132 1.00 91.25 84 GLY A CA 1
ATOM 672 C C . GLY A 1 84 ? -5.448 -7.372 26.963 1.00 91.25 84 GLY A C 1
ATOM 673 O O . GLY A 1 84 ? -5.436 -7.814 28.111 1.00 91.25 84 GLY A O 1
ATOM 674 N N . GLU A 1 85 ? -6.566 -6.946 26.375 1.00 89.19 85 GLU A N 1
ATOM 675 C CA . GLU A 1 85 ? -7.881 -7.001 27.015 1.00 89.19 85 GLU A CA 1
ATOM 676 C C . GLU A 1 85 ? -8.294 -8.439 27.325 1.00 89.19 85 GLU A C 1
ATOM 678 O O . GLU A 1 85 ? -8.667 -8.734 28.459 1.00 89.19 85 GLU A O 1
ATOM 683 N N . ALA A 1 86 ? -8.137 -9.361 26.372 1.00 89.69 86 ALA A N 1
ATOM 684 C CA . ALA A 1 86 ? -8.426 -10.773 26.602 1.00 89.69 86 ALA A CA 1
ATOM 685 C C . ALA A 1 86 ? -7.572 -11.361 27.743 1.00 89.69 86 ALA A C 1
ATOM 687 O O . ALA A 1 86 ? -8.097 -12.041 28.627 1.00 89.69 86 ALA A O 1
ATOM 688 N N . GLU A 1 87 ? -6.265 -11.075 27.770 1.00 90.50 87 GLU A N 1
ATOM 689 C CA . GLU A 1 87 ? -5.355 -11.537 28.827 1.00 90.50 87 GLU A CA 1
ATOM 690 C C . GLU A 1 87 ? -5.742 -10.966 30.207 1.00 90.50 87 GLU A C 1
ATOM 692 O O . GLU A 1 87 ? -5.771 -11.702 31.201 1.00 90.50 87 GLU A O 1
ATOM 697 N N . LEU A 1 88 ? -6.100 -9.680 30.286 1.00 87.44 88 LEU A N 1
ATOM 698 C CA . LEU A 1 88 ? -6.550 -9.035 31.526 1.00 87.44 88 LEU A CA 1
ATOM 699 C C . LEU A 1 88 ? -7.873 -9.619 32.033 1.00 87.44 88 LEU A C 1
ATOM 701 O O . LEU A 1 88 ? -7.997 -9.916 33.227 1.00 87.44 88 LEU A O 1
ATOM 705 N N . THR A 1 89 ? -8.826 -9.817 31.126 1.00 88.12 89 THR A N 1
ATOM 706 C CA . THR A 1 89 ? -10.162 -10.350 31.406 1.00 88.12 89 THR A CA 1
ATOM 707 C C . THR A 1 89 ? -10.113 -11.811 31.863 1.00 88.12 89 THR A C 1
ATOM 709 O O . THR A 1 89 ? -10.879 -12.209 32.741 1.00 88.12 89 THR A O 1
ATOM 712 N N . LEU A 1 90 ? -9.171 -12.608 31.348 1.00 86.81 90 LEU A N 1
ATOM 713 C CA . LEU A 1 90 ? -8.958 -13.993 31.785 1.00 86.81 90 LEU A CA 1
ATOM 714 C C . LEU A 1 90 ? -8.213 -14.107 33.124 1.00 86.81 90 LEU A C 1
ATOM 716 O O . LEU A 1 90 ? -8.430 -15.061 33.868 1.00 86.81 90 LEU A O 1
ATOM 720 N N . THR A 1 91 ? -7.323 -13.163 33.439 1.00 84.75 91 THR A N 1
ATOM 721 C CA . THR A 1 91 ? -6.462 -13.252 34.634 1.00 84.75 91 THR A CA 1
ATOM 722 C C . THR A 1 91 ? -7.162 -12.764 35.906 1.00 84.75 91 THR A C 1
ATOM 724 O O . THR A 1 91 ? -6.805 -13.177 37.012 1.00 84.75 91 THR A O 1
ATOM 727 N N . ARG A 1 92 ? -8.151 -11.872 35.787 1.00 76.88 92 ARG A N 1
ATOM 728 C CA . ARG A 1 92 ? -8.842 -11.271 36.935 1.00 76.88 92 ARG A CA 1
ATOM 729 C C . ARG A 1 92 ? -10.264 -11.809 37.050 1.00 76.88 92 ARG A C 1
ATOM 731 O O . ARG A 1 92 ? -11.049 -11.692 36.118 1.00 76.88 92 ARG A O 1
ATOM 738 N N . ALA A 1 93 ? -10.620 -12.326 38.228 1.00 75.62 93 ALA A N 1
ATOM 739 C CA . ALA A 1 93 ? -12.025 -12.501 38.580 1.00 75.62 93 ALA A CA 1
ATOM 740 C C . ALA A 1 93 ? -12.679 -11.113 38.610 1.00 75.62 93 ALA A C 1
ATOM 742 O O . ALA A 1 93 ? -12.297 -10.266 39.421 1.00 75.62 93 ALA A O 1
ATOM 743 N N . ALA A 1 94 ? -13.608 -10.871 37.692 1.00 79.62 94 ALA A N 1
ATOM 744 C CA . ALA A 1 94 ? -14.240 -9.574 37.500 1.00 79.62 94 ALA A CA 1
ATOM 745 C C . ALA A 1 94 ? -15.766 -9.680 37.626 1.00 79.62 94 ALA A C 1
ATOM 747 O O . ALA A 1 94 ? -16.324 -10.780 37.658 1.00 79.62 94 ALA A O 1
ATOM 748 N N . SER A 1 95 ? -16.452 -8.541 37.739 1.00 87.81 95 SER A N 1
ATOM 749 C CA . SER A 1 95 ? -17.915 -8.538 37.726 1.00 87.81 95 SER A CA 1
ATOM 750 C C . SER A 1 95 ? -18.443 -8.757 36.306 1.00 87.81 95 SER A C 1
ATOM 752 O O . SER A 1 95 ? -17.724 -8.580 35.319 1.00 87.81 95 SER A O 1
ATOM 754 N N . VAL A 1 96 ? -19.725 -9.110 36.193 1.00 90.12 96 VAL A N 1
ATOM 755 C CA . VAL A 1 96 ? -20.411 -9.258 34.898 1.00 90.12 96 VAL A CA 1
ATOM 756 C C . VAL A 1 96 ? -20.321 -7.967 34.073 1.00 90.12 96 VAL A C 1
ATOM 758 O O . VAL A 1 96 ? -20.162 -8.018 32.858 1.00 90.12 96 VAL A O 1
ATOM 761 N N . GLU A 1 97 ? -20.366 -6.809 34.725 1.00 89.31 97 GLU A N 1
ATOM 762 C CA . GLU A 1 97 ? -20.234 -5.488 34.108 1.00 89.31 97 GLU A CA 1
ATOM 763 C C . GLU A 1 97 ? -18.840 -5.276 33.513 1.00 89.31 97 GLU A C 1
ATOM 765 O O . GLU A 1 97 ? -18.731 -4.751 32.411 1.00 89.31 97 GLU A O 1
ATOM 770 N N . THR A 1 98 ? -17.778 -5.728 34.189 1.00 87.12 98 THR A N 1
ATOM 771 C CA . THR A 1 98 ? -16.413 -5.653 33.641 1.00 87.12 98 THR A CA 1
ATOM 772 C C . THR A 1 98 ? -16.250 -6.554 32.418 1.00 87.12 98 THR A C 1
ATOM 774 O O . THR A 1 98 ? -15.640 -6.141 31.435 1.00 87.12 98 THR A O 1
ATOM 777 N N . TYR A 1 99 ? -16.825 -7.762 32.445 1.00 89.50 99 TYR A N 1
ATOM 778 C CA . TYR A 1 99 ? -16.829 -8.644 31.276 1.00 89.50 99 TYR A CA 1
ATOM 779 C C . TYR A 1 99 ? -17.593 -8.028 30.103 1.00 89.50 99 TYR A C 1
ATOM 781 O O . TYR A 1 99 ? -17.097 -8.055 28.981 1.00 89.50 99 TYR A O 1
ATOM 789 N N . ARG A 1 100 ? -18.766 -7.434 30.358 1.00 91.50 100 ARG A N 1
ATOM 790 C CA . ARG A 1 100 ? -19.552 -6.749 29.325 1.00 91.50 100 ARG A CA 1
ATOM 791 C C . ARG A 1 100 ? -18.767 -5.595 28.701 1.00 91.50 100 ARG A C 1
ATOM 793 O O . ARG A 1 100 ? -18.638 -5.572 27.486 1.00 91.50 100 ARG A O 1
ATOM 800 N N . ALA A 1 101 ? -18.169 -4.729 29.519 1.00 89.81 101 ALA A N 1
ATOM 801 C CA . ALA A 1 101 ? -17.358 -3.613 29.034 1.00 89.81 101 ALA A CA 1
ATOM 802 C C . ALA A 1 101 ? -16.146 -4.079 28.204 1.00 89.81 101 ALA A C 1
ATOM 804 O O . ALA A 1 101 ? -15.819 -3.468 27.195 1.00 89.81 101 ALA A O 1
ATOM 805 N N . SER A 1 102 ? -15.493 -5.184 28.590 1.00 89.56 102 SER A N 1
ATOM 806 C CA . SER A 1 102 ? -14.392 -5.755 27.799 1.00 89.56 102 SER A CA 1
ATOM 807 C C . SER A 1 102 ? -14.862 -6.309 26.453 1.00 89.56 102 SER A C 1
ATOM 809 O O . SER A 1 102 ? -14.129 -6.212 25.477 1.00 89.56 102 SER A O 1
ATOM 811 N N . ILE A 1 103 ? -16.058 -6.898 26.386 1.00 91.25 103 ILE A N 1
ATOM 812 C CA . ILE A 1 103 ? -16.627 -7.397 25.126 1.00 91.25 103 ILE A CA 1
ATOM 813 C C . ILE A 1 103 ? -17.058 -6.232 24.228 1.00 91.25 103 ILE A C 1
ATOM 815 O O . ILE A 1 103 ? -16.839 -6.303 23.024 1.00 91.25 103 ILE A O 1
ATOM 819 N N . GLU A 1 104 ? -17.636 -5.173 24.799 1.00 93.25 104 GLU A N 1
ATOM 820 C CA . GLU A 1 104 ? -17.980 -3.941 24.074 1.00 93.25 104 GLU A CA 1
ATOM 821 C C . GLU A 1 104 ? -16.721 -3.282 23.488 1.00 93.25 104 GLU A C 1
ATOM 823 O O . GLU A 1 104 ? -16.672 -3.043 22.287 1.00 93.25 104 GLU A O 1
ATOM 828 N N . SER A 1 105 ? -15.659 -3.119 24.287 1.00 91.31 105 SER A N 1
ATOM 829 C CA . SER A 1 105 ? -14.365 -2.596 23.811 1.00 91.31 105 SER A CA 1
ATOM 830 C C . SER A 1 105 ? -13.771 -3.450 22.683 1.00 91.31 105 SER A C 1
ATOM 832 O O . SER A 1 105 ? -13.325 -2.935 21.657 1.00 91.31 105 SER A O 1
ATOM 834 N N . ALA A 1 106 ? -13.829 -4.778 22.825 1.00 91.38 106 ALA A N 1
ATOM 835 C CA . ALA A 1 106 ? -13.371 -5.682 21.780 1.00 91.38 106 ALA A CA 1
ATOM 836 C C . ALA A 1 106 ? -14.202 -5.552 20.492 1.00 91.38 106 ALA A C 1
ATOM 838 O O . ALA A 1 106 ? -13.633 -5.608 19.404 1.00 91.38 106 ALA A O 1
ATOM 839 N N . ALA A 1 107 ? -15.523 -5.380 20.599 1.00 93.06 107 ALA A N 1
ATOM 840 C CA . ALA A 1 107 ? -16.399 -5.166 19.448 1.00 93.06 107 ALA A CA 1
ATOM 841 C C . ALA A 1 107 ? -16.047 -3.868 18.703 1.00 93.06 107 ALA A C 1
ATOM 843 O O . ALA A 1 107 ? -15.871 -3.911 17.487 1.00 93.06 107 ALA A O 1
ATOM 844 N N . ASP A 1 108 ? -15.822 -2.766 19.425 1.00 91.62 108 ASP A N 1
ATOM 845 C CA . ASP A 1 108 ? -15.397 -1.491 18.831 1.00 91.62 108 ASP A CA 1
ATOM 846 C C . ASP A 1 108 ? -14.068 -1.632 18.062 1.00 91.62 108 ASP A C 1
ATOM 848 O O . ASP A 1 108 ? -13.888 -1.067 16.979 1.00 91.62 108 ASP A O 1
ATOM 852 N N . GLU A 1 109 ? -13.119 -2.407 18.595 1.00 93.06 109 GLU A N 1
ATOM 853 C CA . GLU A 1 109 ? -11.835 -2.646 17.929 1.00 93.06 109 GLU A CA 1
ATOM 854 C C . GLU A 1 109 ? -11.967 -3.571 16.705 1.00 93.06 109 GLU A C 1
ATOM 856 O O . GLU A 1 109 ? -11.267 -3.395 15.703 1.00 93.06 109 GLU A O 1
ATOM 861 N N . TYR A 1 110 ? -12.906 -4.523 16.727 1.00 93.38 110 TYR A N 1
ATOM 862 C CA . TYR A 1 110 ? -13.258 -5.303 15.537 1.00 93.38 110 TYR A CA 1
ATOM 863 C C . TYR A 1 110 ? -13.874 -4.434 14.439 1.00 93.38 110 TYR A C 1
ATOM 865 O O . TYR A 1 110 ? -13.498 -4.592 13.276 1.00 93.38 110 TYR A O 1
ATOM 873 N N . ASP A 1 111 ? -14.758 -3.498 14.782 1.00 91.50 111 ASP A N 1
ATOM 874 C CA . ASP A 1 111 ? -15.367 -2.584 13.810 1.00 91.50 111 ASP A CA 1
ATOM 875 C C . ASP A 1 111 ? -14.315 -1.677 13.160 1.00 91.50 111 ASP A C 1
ATOM 877 O O . ASP A 1 111 ? -14.330 -1.461 11.943 1.00 91.50 111 ASP A O 1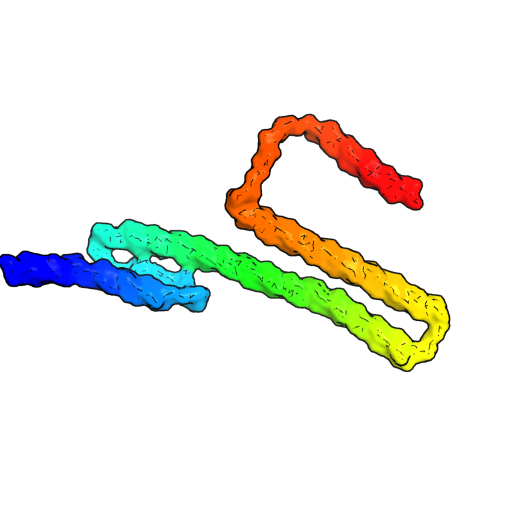
ATOM 881 N N . ARG A 1 112 ? -13.326 -1.218 13.938 1.00 89.88 112 ARG A N 1
ATOM 882 C CA . ARG A 1 112 ? -12.158 -0.490 13.415 1.00 89.88 112 ARG A CA 1
ATOM 883 C C . ARG A 1 112 ? -11.340 -1.332 12.446 1.00 89.88 112 ARG A C 1
ATOM 885 O O . ARG A 1 112 ? -11.007 -0.857 11.360 1.00 89.88 112 ARG A O 1
ATOM 892 N N . LEU A 1 113 ? -11.033 -2.576 12.812 1.00 93.38 113 LEU A N 1
ATOM 893 C CA . LEU A 1 113 ? -10.332 -3.514 11.934 1.00 93.38 113 LEU A CA 1
ATOM 894 C C . LEU A 1 113 ? -11.120 -3.782 10.644 1.00 93.38 113 LEU A C 1
ATOM 896 O O . LEU A 1 113 ? -10.521 -3.805 9.570 1.00 93.38 113 LEU A O 1
ATOM 900 N N . SER A 1 114 ? -12.445 -3.933 10.727 1.00 91.06 114 SER A N 1
ATOM 901 C CA . SER A 1 114 ? -13.309 -4.112 9.555 1.00 91.06 114 SER A CA 1
ATOM 902 C C . SER A 1 114 ? -13.251 -2.895 8.634 1.00 91.06 114 SER A C 1
ATOM 904 O O . SER A 1 114 ? -12.959 -3.044 7.449 1.00 91.06 114 SER A O 1
ATOM 906 N N . CYS A 1 115 ? -13.412 -1.685 9.184 1.00 89.38 115 CYS A N 1
ATOM 907 C CA . CYS A 1 115 ? -13.290 -0.437 8.427 1.00 89.38 115 CYS A CA 1
ATOM 908 C C . CYS A 1 115 ? -11.926 -0.311 7.729 1.00 89.38 115 CYS A C 1
ATOM 910 O O . CYS A 1 115 ? -11.858 0.109 6.573 1.00 89.38 115 CYS A O 1
ATOM 912 N N . MET A 1 116 ? -10.834 -0.685 8.409 1.00 88.94 116 MET A N 1
ATOM 913 C CA . MET A 1 116 ? -9.506 -0.705 7.792 1.00 88.94 116 MET A CA 1
ATOM 914 C C . MET A 1 116 ? -9.465 -1.684 6.619 1.00 88.94 116 MET A C 1
ATOM 916 O O . MET A 1 116 ? -9.060 -1.296 5.530 1.00 88.94 116 MET A O 1
ATOM 920 N N . VAL A 1 117 ? -9.915 -2.929 6.799 1.00 89.69 117 VAL A N 1
ATOM 921 C CA . VAL A 1 117 ? -9.939 -3.935 5.724 1.00 89.69 117 VAL A CA 1
ATOM 922 C C . VAL A 1 117 ? -10.759 -3.456 4.524 1.00 89.69 117 VAL A C 1
ATOM 924 O O . VAL A 1 117 ? -10.295 -3.579 3.388 1.00 89.69 117 VAL A O 1
ATOM 927 N N . ASP A 1 118 ? -11.924 -2.854 4.754 1.00 88.56 118 ASP A N 1
ATOM 928 C CA . ASP A 1 118 ? -12.766 -2.301 3.691 1.00 88.56 118 ASP A CA 1
ATOM 929 C C . ASP A 1 118 ? -12.060 -1.172 2.931 1.00 88.56 118 ASP A C 1
ATOM 931 O O . ASP A 1 118 ? -12.073 -1.151 1.696 1.00 88.56 118 ASP A O 1
ATOM 935 N N . ALA A 1 119 ? -11.363 -0.277 3.638 1.00 86.44 119 ALA A N 1
ATOM 936 C CA . ALA A 1 119 ? -10.555 0.771 3.019 1.00 86.44 119 ALA A CA 1
ATOM 937 C C . ALA A 1 119 ? -9.408 0.193 2.165 1.00 86.44 119 ALA A C 1
ATOM 939 O O . ALA A 1 119 ? -9.133 0.696 1.073 1.00 86.44 119 ALA A O 1
ATOM 940 N N . LEU A 1 120 ? -8.770 -0.894 2.614 1.00 87.50 120 LEU A N 1
ATOM 941 C CA . LEU A 1 120 ? -7.719 -1.580 1.855 1.00 87.50 120 LEU A CA 1
ATOM 942 C C . LEU A 1 120 ? -8.258 -2.251 0.594 1.00 87.50 120 LEU A C 1
ATOM 944 O O . LEU A 1 120 ? -7.654 -2.132 -0.473 1.00 87.50 120 LEU A O 1
ATOM 948 N N . LEU A 1 121 ? -9.406 -2.923 0.694 1.00 86.50 121 LEU A N 1
ATOM 949 C CA . LEU A 1 121 ? -10.079 -3.525 -0.455 1.00 86.50 121 LEU 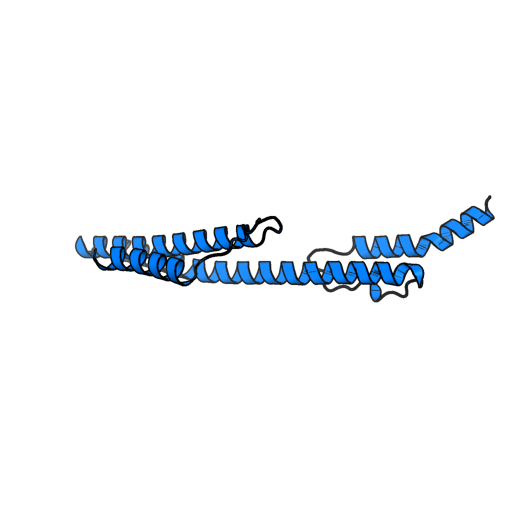A CA 1
ATOM 950 C C . LEU A 1 121 ? -10.538 -2.459 -1.454 1.00 86.50 121 LEU A C 1
ATOM 952 O O . LEU A 1 121 ? -10.418 -2.662 -2.664 1.00 86.50 121 LEU A O 1
ATOM 956 N N . PHE A 1 122 ? -11.021 -1.314 -0.969 1.00 84.12 122 PHE A N 1
ATOM 957 C CA . PHE A 1 122 ? -11.364 -0.175 -1.813 1.00 84.12 122 PHE A CA 1
ATOM 958 C C . PHE A 1 122 ? -10.139 0.355 -2.566 1.00 84.12 122 PHE A C 1
ATOM 960 O O . PHE A 1 122 ? -10.191 0.489 -3.792 1.00 84.12 122 PHE A O 1
ATOM 967 N N . LEU A 1 123 ? -9.022 0.590 -1.868 1.00 82.25 123 LEU A N 1
ATOM 968 C CA . LEU A 1 123 ? -7.805 1.095 -2.503 1.00 82.25 123 LEU A CA 1
ATOM 969 C C . LEU A 1 123 ? -7.274 0.112 -3.553 1.00 82.25 123 LEU A C 1
ATOM 971 O O . LEU A 1 123 ? -7.029 0.513 -4.691 1.00 82.25 123 LEU A O 1
ATOM 975 N N . ALA A 1 124 ? -7.195 -1.179 -3.215 1.00 80.50 124 ALA A N 1
ATOM 976 C CA . ALA A 1 124 ? -6.738 -2.227 -4.127 1.00 80.50 124 ALA A CA 1
ATOM 977 C C . ALA A 1 124 ? -7.588 -2.318 -5.408 1.00 80.50 124 ALA A C 1
ATOM 979 O O . ALA A 1 124 ? -7.064 -2.624 -6.480 1.00 80.50 124 ALA A O 1
ATOM 980 N N . ARG A 1 125 ? -8.895 -2.033 -5.324 1.00 78.75 125 ARG A N 1
ATOM 981 C CA . ARG A 1 125 ? -9.769 -1.939 -6.505 1.00 78.75 125 ARG A CA 1
ATOM 982 C C . ARG A 1 125 ? -9.517 -0.656 -7.293 1.00 78.75 125 ARG A C 1
ATOM 984 O O . ARG A 1 125 ? -9.468 -0.715 -8.512 1.00 78.75 125 ARG A O 1
ATOM 991 N N . SER A 1 126 ? -9.316 0.476 -6.618 1.00 77.62 126 SER A N 1
ATOM 992 C CA . SER A 1 126 ? -9.103 1.779 -7.267 1.00 77.62 126 SER A CA 1
ATOM 993 C C . SER A 1 126 ? -7.796 1.882 -8.065 1.00 77.62 126 SER A C 1
ATOM 995 O O . SER A 1 126 ? -7.725 2.641 -9.029 1.00 77.62 126 SER A O 1
ATOM 997 N N . GLU A 1 127 ? -6.773 1.099 -7.705 1.00 71.06 127 GLU A N 1
ATOM 998 C CA . GLU A 1 127 ? -5.500 1.041 -8.437 1.00 71.06 127 GLU A CA 1
ATOM 999 C C . GLU A 1 127 ? -5.586 0.238 -9.748 1.00 71.06 127 GLU A C 1
ATOM 1001 O O . GLU A 1 127 ? -4.641 0.250 -10.542 1.00 71.06 127 GLU A O 1
ATOM 1006 N N . GLN A 1 128 ? -6.709 -0.439 -10.023 1.00 70.75 128 GLN A N 1
ATOM 1007 C CA . 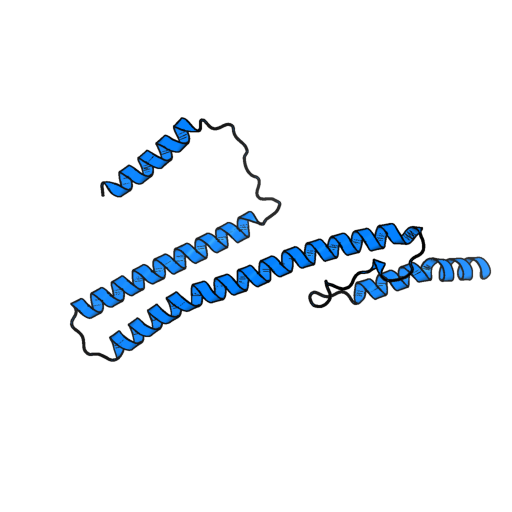GLN A 1 128 ? -6.899 -1.142 -11.289 1.00 70.75 128 GLN A CA 1
ATOM 1008 C C . GLN A 1 128 ? -7.113 -0.131 -12.433 1.00 70.75 128 GLN A C 1
ATOM 1010 O O . GLN A 1 128 ? -8.050 0.672 -12.369 1.00 70.75 128 GLN A O 1
ATOM 1015 N N . PRO A 1 129 ? -6.305 -0.187 -13.515 1.00 61.03 129 PRO A N 1
ATOM 1016 C CA . PRO A 1 129 ? -6.401 0.743 -14.648 1.00 61.03 129 PRO A CA 1
ATOM 1017 C C . PRO A 1 129 ? -7.782 0.785 -15.318 1.00 61.03 129 PRO A C 1
ATOM 1019 O O . PRO A 1 129 ? -8.144 1.802 -15.903 1.00 61.03 129 PRO A O 1
ATOM 1022 N N . ASP A 1 130 ? -8.548 -0.305 -15.205 1.00 63.34 130 ASP A N 1
ATOM 1023 C CA . ASP A 1 130 ? -9.869 -0.490 -15.814 1.00 63.34 130 ASP A CA 1
ATOM 1024 C C . ASP A 1 130 ? -11.040 -0.129 -14.886 1.00 63.34 130 ASP A C 1
ATOM 1026 O O . ASP A 1 130 ? -12.191 -0.457 -15.183 1.00 63.34 130 ASP A O 1
ATOM 1030 N N . THR A 1 131 ? -10.794 0.563 -13.769 1.00 63.94 131 THR A N 1
ATOM 1031 C CA . THR A 1 131 ? -11.890 1.105 -12.956 1.00 63.94 131 THR A CA 1
ATOM 1032 C C . THR A 1 131 ? -12.580 2.210 -13.756 1.00 63.94 131 THR A C 1
ATOM 1034 O O . THR A 1 131 ? -12.157 3.367 -13.758 1.00 63.94 131 THR A O 1
ATOM 1037 N N . HIS A 1 132 ? -13.607 1.842 -14.521 1.00 66.06 132 HIS A N 1
ATOM 1038 C CA . HIS A 1 132 ? -14.314 2.755 -15.405 1.00 66.06 132 HIS A CA 1
ATOM 1039 C C . HIS A 1 132 ? -15.108 3.748 -14.550 1.00 66.06 132 HIS A C 1
ATOM 1041 O O . HIS A 1 132 ? -16.185 3.441 -14.047 1.00 66.06 132 HIS A O 1
ATOM 1047 N N . ILE A 1 133 ? -14.529 4.928 -14.321 1.00 76.31 133 ILE A N 1
ATOM 1048 C CA . ILE A 1 133 ? -15.210 6.023 -13.632 1.00 76.31 133 ILE A CA 1
ATOM 1049 C C . ILE A 1 133 ? -16.307 6.522 -14.569 1.00 76.31 133 ILE A C 1
ATOM 1051 O O . ILE A 1 133 ? -16.006 7.150 -15.587 1.00 76.31 133 ILE A O 1
ATOM 1055 N N . ASP A 1 134 ? -17.561 6.244 -14.219 1.00 79.75 134 ASP A N 1
ATOM 1056 C CA . ASP A 1 134 ? -18.715 6.786 -14.926 1.00 79.75 134 ASP A CA 1
ATOM 1057 C C . ASP A 1 134 ? -18.798 8.296 -14.670 1.00 79.75 134 ASP A C 1
ATOM 1059 O O . ASP A 1 134 ? -19.106 8.764 -13.570 1.00 79.75 134 ASP A O 1
ATOM 1063 N N . ARG A 1 135 ? -18.398 9.078 -15.675 1.00 85.81 135 ARG A N 1
ATOM 1064 C CA . ARG A 1 135 ? -18.325 10.535 -15.576 1.00 85.81 135 ARG A CA 1
ATOM 1065 C C . ARG A 1 135 ? -19.658 11.129 -15.994 1.00 85.81 135 ARG A C 1
ATOM 1067 O O . ARG A 1 135 ? -19.942 11.244 -17.183 1.00 85.81 135 ARG A O 1
ATOM 1074 N N . GLN A 1 136 ? -20.414 11.597 -15.011 1.00 90.31 136 GLN A N 1
ATOM 1075 C CA . GLN A 1 136 ? -21.674 12.303 -15.214 1.00 90.31 136 GLN A CA 1
ATOM 1076 C C . GLN A 1 136 ? -21.619 13.732 -14.662 1.00 90.31 136 GLN A C 1
ATOM 1078 O O . GLN A 1 136 ? -20.862 14.036 -13.739 1.00 90.31 136 GLN A O 1
ATOM 1083 N N . VAL A 1 137 ? -22.412 14.628 -15.255 1.00 91.69 137 VAL A N 1
ATOM 1084 C CA . VAL A 1 137 ? -22.620 15.982 -14.727 1.00 91.69 137 VAL A CA 1
ATOM 1085 C C . VAL A 1 137 ? -23.571 15.875 -13.540 1.00 91.69 137 VAL A C 1
ATOM 1087 O O . VAL A 1 137 ? -24.683 15.380 -13.695 1.00 91.69 137 VAL A O 1
ATOM 1090 N N . LEU A 1 138 ? -23.129 16.342 -12.375 1.00 92.88 138 LEU A N 1
ATOM 1091 C CA . LEU A 1 138 ? -23.890 16.303 -11.127 1.00 92.88 138 LEU A CA 1
ATOM 1092 C C . LEU A 1 138 ? -24.214 17.726 -10.667 1.00 92.88 138 LEU A C 1
ATOM 1094 O O . LEU A 1 138 ? -23.386 18.632 -10.807 1.00 92.88 138 LEU A O 1
ATOM 1098 N N . ASP A 1 139 ? -25.399 17.922 -10.087 1.00 94.31 139 ASP A N 1
ATOM 1099 C CA . ASP A 1 139 ? -25.713 19.150 -9.358 1.00 94.31 139 ASP A CA 1
ATOM 1100 C C . ASP A 1 139 ? -25.075 19.069 -7.968 1.00 94.31 139 ASP A C 1
ATOM 1102 O O . ASP A 1 139 ? -25.568 18.391 -7.067 1.00 94.31 139 ASP A O 1
ATOM 1106 N N . ALA A 1 140 ? -23.970 19.792 -7.789 1.00 92.69 140 ALA A N 1
ATOM 1107 C CA . ALA A 1 140 ? -23.229 19.808 -6.534 1.00 92.69 140 ALA A CA 1
ATOM 1108 C C . ALA A 1 140 ? -24.099 20.191 -5.325 1.00 92.69 140 ALA A C 1
ATOM 1110 O O . ALA A 1 140 ? -23.859 19.697 -4.228 1.00 92.69 140 ALA A O 1
ATOM 1111 N N . ARG A 1 141 ? -25.114 21.053 -5.496 1.00 93.31 141 ARG A N 1
ATOM 1112 C CA . ARG A 1 141 ? -26.019 21.411 -4.396 1.00 93.31 141 ARG A CA 1
ATOM 1113 C C . ARG A 1 141 ? -26.867 20.213 -3.994 1.00 93.31 141 ARG A C 1
ATOM 1115 O O . ARG A 1 141 ? -27.030 19.978 -2.802 1.00 93.31 141 ARG A O 1
ATOM 1122 N N . GLN A 1 142 ? -27.410 19.494 -4.971 1.00 94.00 142 GLN A N 1
ATOM 1123 C CA . GLN A 1 142 ? -28.267 18.340 -4.723 1.00 94.00 142 GLN A CA 1
ATOM 1124 C C . GLN A 1 142 ? -27.497 17.219 -4.020 1.00 94.00 142 GLN A C 1
ATOM 1126 O O . GLN A 1 142 ? -27.978 16.697 -3.019 1.00 94.00 142 GLN A O 1
ATOM 1131 N N . GLU A 1 143 ? -26.285 16.913 -4.483 1.00 93.75 143 GLU A N 1
ATOM 1132 C CA . GLU A 1 143 ? -25.444 15.876 -3.871 1.00 93.75 143 GLU A CA 1
ATOM 1133 C C . GLU A 1 143 ? -25.031 16.239 -2.439 1.00 93.75 143 GLU A C 1
ATOM 1135 O O . GLU A 1 143 ? -25.097 15.408 -1.537 1.00 93.75 143 GLU A O 1
ATOM 1140 N N . VAL A 1 144 ? -24.660 17.502 -2.192 1.00 93.94 144 VAL A N 1
ATOM 1141 C CA . VAL A 1 144 ? -24.298 17.961 -0.841 1.00 93.94 144 VAL A CA 1
ATOM 1142 C C . VAL A 1 144 ? -25.486 17.868 0.116 1.00 93.94 144 VAL A C 1
ATOM 1144 O O . VAL A 1 144 ? -25.304 17.446 1.255 1.00 93.94 144 VAL A O 1
ATOM 1147 N N . VAL A 1 145 ? -26.692 18.230 -0.331 1.00 95.06 145 VAL A N 1
ATOM 1148 C CA . VAL A 1 145 ? -27.910 18.101 0.485 1.00 95.06 145 VAL A CA 1
ATOM 1149 C C . VAL A 1 145 ? -28.222 16.632 0.766 1.00 95.06 145 VAL A C 1
ATOM 1151 O O . VAL A 1 145 ? -28.461 16.292 1.916 1.00 95.06 145 VAL A O 1
ATOM 1154 N N . ALA A 1 146 ? -28.130 15.749 -0.232 1.00 90.75 146 ALA A N 1
ATOM 1155 C CA . ALA A 1 146 ? -28.380 14.319 -0.048 1.00 90.75 146 ALA A CA 1
ATOM 1156 C C . ALA A 1 146 ? -27.438 13.681 0.990 1.00 90.75 146 ALA A C 1
ATOM 1158 O O . ALA A 1 146 ? -27.876 12.893 1.827 1.00 90.75 146 ALA A O 1
ATOM 1159 N N . VAL A 1 147 ? -26.153 14.050 0.971 1.00 92.50 147 VAL A N 1
ATOM 1160 C CA . VAL A 1 147 ? -25.185 13.607 1.985 1.00 92.50 147 VAL A CA 1
ATOM 1161 C C . VAL A 1 147 ? -25.543 14.165 3.364 1.00 92.50 147 VAL A C 1
ATOM 1163 O O . VAL A 1 147 ? -25.478 13.440 4.354 1.00 92.50 147 VAL A O 1
ATOM 1166 N N . PHE A 1 148 ? -25.933 15.438 3.445 1.00 91.62 148 PHE A N 1
ATOM 1167 C CA . PHE A 1 148 ? -26.289 16.071 4.714 1.00 91.62 148 PHE A CA 1
ATOM 1168 C C . PHE A 1 148 ? -27.536 15.438 5.345 1.00 91.62 148 PHE A C 1
ATOM 1170 O O . PHE A 1 148 ? -27.516 15.112 6.530 1.00 91.62 148 PHE A O 1
ATOM 1177 N N . ASP A 1 149 ? -28.573 15.193 4.543 1.00 89.38 149 ASP A N 1
ATOM 1178 C CA . ASP A 1 149 ? -29.817 14.552 4.974 1.00 89.38 149 ASP A CA 1
ATOM 1179 C C . ASP A 1 149 ? -29.562 13.122 5.477 1.00 89.38 149 ASP A C 1
ATOM 1181 O O . ASP A 1 149 ? -30.102 12.720 6.508 1.00 89.38 149 ASP A O 1
ATOM 1185 N N . PHE A 1 150 ? -28.694 12.366 4.792 1.00 84.44 150 PHE A N 1
ATOM 1186 C CA . PHE A 1 150 ? -28.303 11.016 5.208 1.00 84.44 150 PHE A CA 1
ATOM 1187 C C . PHE A 1 150 ? -27.654 11.001 6.600 1.00 84.44 150 PHE A C 1
ATOM 1189 O O . PHE A 1 150 ? -28.027 10.193 7.450 1.00 84.44 150 PHE A O 1
ATOM 1196 N N . TYR A 1 151 ? -26.709 11.910 6.861 1.00 83.56 151 TYR A N 1
ATOM 1197 C CA . TYR A 1 151 ? -26.030 11.976 8.158 1.00 83.56 151 TYR A CA 1
ATOM 1198 C C . TYR A 1 151 ? -26.880 12.619 9.260 1.00 83.56 151 TYR A C 1
ATOM 1200 O O . TYR A 1 151 ? -26.729 12.238 10.418 1.00 83.56 151 TYR A O 1
ATOM 1208 N N . GLN A 1 152 ? -27.787 13.549 8.937 1.00 83.69 152 GLN A N 1
ATOM 1209 C CA . GLN A 1 152 ? -28.761 14.052 9.914 1.00 83.69 152 GLN A CA 1
ATOM 1210 C C . GLN A 1 152 ? -29.694 12.942 10.395 1.00 83.69 152 GLN A C 1
ATOM 1212 O O . GLN A 1 152 ? -29.910 12.821 11.595 1.00 83.69 152 GLN A O 1
ATOM 1217 N N . ALA A 1 153 ? -30.180 12.093 9.487 1.00 75.38 153 ALA A N 1
ATOM 1218 C CA . ALA A 1 153 ? -31.044 10.974 9.853 1.00 75.38 153 ALA A CA 1
ATOM 1219 C C . ALA A 1 153 ? -30.366 9.983 10.819 1.00 75.38 153 ALA A C 1
ATOM 1221 O O . ALA A 1 153 ? -31.038 9.441 11.687 1.00 75.38 153 ALA A O 1
ATOM 1222 N N . MET A 1 154 ? -29.047 9.781 10.705 1.00 72.50 154 MET A N 1
ATOM 1223 C CA . MET A 1 154 ? -28.273 8.951 11.641 1.00 72.50 154 MET A CA 1
ATOM 1224 C C . MET A 1 154 ? -27.947 9.643 12.972 1.00 72.50 154 MET A C 1
ATOM 1226 O O . MET A 1 154 ? -27.629 8.963 13.939 1.00 72.50 154 MET A O 1
ATOM 1230 N N . ALA A 1 155 ? -27.942 10.977 13.016 1.00 72.75 155 ALA A N 1
ATOM 1231 C CA . ALA A 1 155 ? -27.639 11.740 14.228 1.00 72.75 155 ALA A CA 1
ATOM 1232 C C . ALA A 1 155 ? -28.866 11.942 15.133 1.00 72.75 155 ALA A C 1
ATOM 1234 O O . ALA A 1 155 ? -28.707 12.256 16.313 1.00 72.75 155 ALA A O 1
ATOM 1235 N N . ASP A 1 156 ? -30.066 11.792 14.568 1.00 75.31 156 ASP A N 1
ATOM 1236 C CA . ASP A 1 156 ? -31.343 11.904 15.274 1.00 75.31 156 ASP A CA 1
ATOM 1237 C C . ASP A 1 156 ? -31.839 10.546 15.850 1.00 75.31 156 ASP A C 1
ATOM 1239 O O . ASP A 1 156 ? -32.881 10.523 16.514 1.00 75.31 156 ASP A O 1
ATOM 1243 N N . GLU A 1 157 ? -31.102 9.441 15.633 1.00 46.41 157 GLU A N 1
ATOM 1244 C CA . GLU A 1 157 ? -31.263 8.118 16.290 1.00 46.41 157 GLU A CA 1
ATOM 1245 C C . GLU A 1 157 ? -30.325 7.947 17.498 1.00 46.41 157 GLU A C 1
ATOM 1247 O O . GLU A 1 157 ? -30.797 7.392 18.521 1.00 46.41 157 GLU A O 1
#

Foldseek 3Di:
DVVVVVVVVVVCVLVVVLVVVVVPDDPVRLVDQSQVDDGDPVCNVVSVVVNVVSVVSNVVVVVVVVVVVVLVVVVVVLVVVLVVLVVVVVVDDDDPVSVVVSVVSNVVSVVVVVVSVVVVVVVVVVPDPPPPPPDDDDDPVVVVVVVVVVVVVVVVD

Sequence (157 aa):
VAMSYGIARKGLRPISRLAAVMDQLDVHRLSHRVNEEPWPEELQPLAQMFDGLLSRLEVSFSRLSQFSADIAHELRTPLHILRGEAELTLTRAASVETYRASIESAADEYDRLSCMVDALLFLARSEQPDTHIDRQVLDARQEVVAVFDFYQAMADE

pLDDT: mean 85.64, std 7.54, range [46.41, 95.06]

Secondary structure (DSSP, 8-state):
-HHHHHHHHHHSHHHHHHHHHHTT--TT-TT--GGGS---TTTHHHHHHHHHHHHHHHHHHHHHHHHHHHHHHHHHHHHHHHHHHHHHHHHS---HHHHHHHHHHHHHHHHHHHHHHHHHHHHHHHTSTT---------HHHHHHHHHHHHHHHH--

Radius of gyration: 29.06 Å; chains: 1; bounding box: 63×38×86 Å